Protein 8FR5 (pdb70)

Organism: NCBI:txid1595998

Sequence (92 aa):
TEPKWYDITVSKAKCPEEILRKWLDENGERYAYGRERYEHFQVRVVLRNPTSW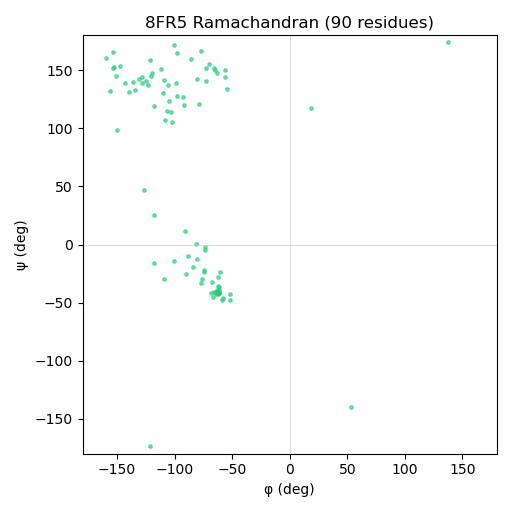ETMREIWGNSGHCSPTSIRNFDFVLKEGDFVCSWIKVPD

B-factor: mean 27.77, std 9.87, range [18.15, 154.71]

Solvent-accessible surface area: 5722 Å² total; per-residue (Å²): 170,90,41,75,42,0,44,1,47,0,16,109,93,113,9,70,41,121,106,0,67,62,56,0,70,70,55,3,91,96,5,0,1,6,124,49,123,107,38,58,0,80,7,34,0,13,5,125,103,66,31,29,106,104,58,0,132,127,98,19,46,124,29,11,72,13,50,44,17,105,89,141,62,17,86,68,18,138,64,106,56,136,53,38,20,42,57,145,73,152,126,114

Nearest PDB structures (foldseek):
  8fr5-assembly1_A  TM=1.011E+00  e=3.804E-18  Human smacovirus 1
  5xor-assembly1_E  TM=6.658E-01  e=2.042E-02  Porcine circovirus 2
  4lmd-assembly1_A  TM=6.824E-01  e=8.761E-01  JC polyomavirus
  4fgn-assembly1_B  TM=5.723E-01  e=3.177E-01  Betapolyomavirus macacae
  4gdf-assembly1_A  TM=5.959E-01  e=6.124E-01  Betapolyomavirus macacae

Structure (mmCIF, N/CA/C/O backbone):
data_8FR5
#
_entry.id   8FR5
#
_cell.length_a   31.160
_cell.length_b   49.370
_cell.length_c   31.380
_cell.angle_alpha   90.000
_cell.angle_beta   110.301
_cell.angle_gamma   90.000
#
_symmetry.space_group_name_H-M   'P 1 21 1'
#
loop_
_entity.id
_entity.type
_entity.pdbx_description
1 polymer Rep
2 non-polymer 'SODIUM ION'
3 non-polymer 'MANGANESE (II) ION'
4 water water
#
loop_
_atom_site.group_PDB
_atom_site.id
_atom_site.type_symbol
_atom_site.label_atom_id
_atom_site.label_alt_id
_atom_site.label_comp_id
_atom_site.label_asym_id
_atom_site.label_entity_id
_atom_site.label_seq_id
_atom_site.pdbx_PDB_ins_code
_atom_site.Cartn_x
_atom_site.Cartn_y
_atom_site.Cartn_z
_atom_site.occupancy
_atom_site.B_iso_or_equiv
_atom_site.auth_seq_id
_atom_site.auth_comp_id
_atom_site.auth_asym_id
_atom_site.auth_atom_id
_atom_site.pdbx_PDB_model_num
ATOM 1 N N . THR A 1 2 ? -2.06098 16.41315 5.88852 1.000 41.95022 2 THR A N 1
ATOM 2 C CA . THR A 1 2 ? -2.03768 15.00232 5.51463 1.000 40.03906 2 THR A CA 1
ATOM 3 C C . THR A 1 2 ? -0.86732 14.29752 6.18824 1.000 36.45702 2 THR A C 1
ATOM 4 O O . THR A 1 2 ? 0.24277 14.82309 6.21134 1.000 36.94473 2 THR A O 1
ATOM 8 N N . GLU A 1 3 ? -1.11038 13.11045 6.74240 1.000 33.53862 3 GLU A N 1
ATOM 9 C CA . GLU A 1 3 ? -0.04042 12.37749 7.39362 1.000 30.74082 3 GLU A CA 1
ATOM 10 C C . GLU A 1 3 ? 0.95546 11.86770 6.35492 1.000 27.55236 3 GLU A C 1
ATOM 11 O O . GLU A 1 3 ? 0.61347 11.69775 5.18386 1.000 28.18402 3 GLU A O 1
ATOM 17 N N . PRO A 1 4 ? 2.20281 11.62981 6.75915 1.000 24.08214 4 PRO A N 1
ATOM 18 C CA . PRO A 1 4 ? 3.23124 11.24563 5.78353 1.000 23.55593 4 PRO A CA 1
ATOM 19 C C . PRO A 1 4 ? 2.98076 9.88803 5.14423 1.000 23.39652 4 PRO A C 1
ATOM 20 O O . PRO A 1 4 ? 2.36218 8.99541 5.72859 1.000 23.43088 4 PRO A O 1
ATOM 24 N N . LYS A 1 5 ? 3.48643 9.74440 3.91926 1.000 23.24224 5 LYS A N 1
ATOM 25 C CA . LYS A 1 5 ? 3.62495 8.44085 3.28401 1.000 22.82014 5 LYS A CA 1
ATOM 26 C C . LYS A 1 5 ? 5.06891 7.98693 3.15963 1.000 20.82814 5 LYS A C 1
ATOM 27 O O . LYS A 1 5 ? 5.32497 6.78199 3.17183 1.000 20.54190 5 LYS A O 1
ATOM 33 N N . TRP A 1 6 ? 6.01571 8.91429 3.04066 1.000 20.86961 6 TRP A N 1
ATOM 34 C CA . TRP A 1 6 ? 7.41351 8.57000 2.81839 1.000 20.17382 6 TRP A CA 1
ATOM 35 C C . TRP A 1 6 ? 8.13416 8.45624 4.15640 1.000 19.87750 6 TRP A C 1
ATOM 36 O O . TRP A 1 6 ? 8.21750 9.43362 4.90934 1.000 19.95434 6 TRP A O 1
ATOM 47 N N . TYR A 1 7 ? 8.67963 7.27457 4.43229 1.000 18.36437 7 TYR A N 1
ATOM 48 C CA . TYR A 1 7 ? 9.40846 6.99328 5.66047 1.000 18.15306 7 TYR A CA 1
ATOM 49 C C . TYR A 1 7 ? 10.74661 6.33522 5.35638 1.000 18.23607 7 TYR A C 1
ATOM 50 O O . TYR A 1 7 ? 10.86481 5.51563 4.43351 1.000 19.67766 7 TYR A O 1
ATOM 59 N N . ASP A 1 8 ? 11.75547 6.71179 6.13155 1.000 19.28048 8 ASP A N 1
ATOM 60 C CA . ASP A 1 8 ? 12.97260 5.93164 6.27257 1.000 19.81304 8 ASP A CA 1
ATOM 61 C C . ASP A 1 8 ? 12.86153 5.12434 7.55549 1.000 20.04861 8 ASP A C 1
ATOM 62 O O . ASP A 1 8 ? 12.35320 5.61686 8.56894 1.000 20.86895 8 ASP A O 1
ATOM 67 N N . ILE A 1 9 ? 13.29719 3.87016 7.50319 1.000 19.00580 9 ILE A N 1
ATOM 68 C CA . ILE A 1 9 ? 13.26952 2.98827 8.66446 1.000 18.89607 9 ILE A CA 1
ATOM 69 C C . ILE A 1 9 ? 14.60373 2.27228 8.74779 1.000 19.83285 9 ILE A C 1
ATOM 70 O O . ILE A 1 9 ? 15.07161 1.70942 7.75127 1.000 22.30557 9 ILE A O 1
ATOM 75 N N . THR A 1 10 ? 15.18563 2.23562 9.93656 1.000 19.81777 10 THR A N 1
ATOM 76 C CA . THR A 1 10 ? 16.33821 1.39237 10.22407 1.000 21.64845 10 THR A CA 1
ATOM 77 C C . THR A 1 10 ? 15.81125 0.25168 11.08215 1.000 20.93504 10 THR A C 1
ATOM 78 O O . THR A 1 10 ? 15.34433 0.48429 12.20276 1.000 22.51105 10 THR A O 1
ATOM 82 N N . VAL A 1 11 ? 15.85542 -0.96852 10.55632 1.000 21.66131 11 VAL A N 1
ATOM 83 C CA . VAL A 1 11 ? 15.24044 -2.12624 11.20063 1.000 21.88667 11 VAL A CA 1
ATOM 84 C C . VAL A 1 11 ? 16.32969 -3.05378 11.71158 1.000 21.88099 11 VAL A C 1
ATOM 85 O O . VAL A 1 11 ? 17.24176 -3.41832 10.96032 1.000 22.74323 11 VAL A O 1
ATOM 89 N N . SER A 1 12 ? 16.22527 -3.45258 12.97689 1.000 22.95718 12 SER A N 1
ATOM 90 C CA . SER A 1 12 ? 17.17372 -4.40240 13.53451 1.000 23.33777 12 SER A CA 1
ATOM 91 C C . SER A 1 12 ? 16.79520 -5.80807 13.07998 1.000 24.81401 12 SER A C 1
ATOM 92 O O . SER A 1 12 ? 15.68622 -6.27707 13.36437 1.000 25.27761 12 SER A O 1
ATOM 95 N N . LYS A 1 13 ? 17.71309 -6.48372 12.38579 1.000 24.89945 13 LYS A N 1
ATOM 96 C CA . LYS A 1 13 ? 17.45215 -7.85957 11.97377 1.000 26.64189 13 LYS A CA 1
ATOM 97 C C . LYS A 1 13 ? 17.23745 -8.76013 13.18310 1.000 26.28281 13 LYS A C 1
ATOM 98 O O . LYS A 1 13 ? 16.40449 -9.67438 13.14784 1.000 27.59683 13 LYS A O 1
ATOM 104 N N . ALA A 1 14 ? 17.97306 -8.50743 14.26837 1.000 24.96130 14 ALA A N 1
ATOM 105 C CA . ALA A 1 14 ? 17.82247 -9.31307 15.47694 1.000 25.23210 14 ALA A CA 1
ATOM 106 C C . ALA A 1 14 ? 16.42373 -9.20279 16.07353 1.000 26.48598 14 ALA A C 1
ATOM 107 O O . ALA A 1 14 ? 15.95432 -10.13527 16.74205 1.000 28.73719 14 ALA A O 1
ATOM 109 N N . LYS A 1 15 ? 15.74897 -8.07848 15.86331 1.000 24.97767 15 LYS A N 1
ATOM 110 C CA . LYS A 1 15 ? 14.39270 -7.89941 16.35607 1.000 26.71756 15 LYS A CA 1
ATOM 111 C C . LYS A 1 15 ? 13.32857 -8.11231 15.28973 1.000 25.80619 15 LYS A C 1
ATOM 112 O O . LYS A 1 15 ? 12.14842 -8.25381 15.62825 1.000 27.72261 15 LYS A O 1
ATOM 118 N N . CYS A 1 16 ? 13.70466 -8.15146 14.02216 1.000 24.54390 16 CYS A N 1
ATOM 119 C CA . CYS A 1 16 ? 12.73504 -8.28194 12.93731 1.000 24.75134 16 CYS A CA 1
ATOM 120 C C . CYS A 1 16 ? 13.40122 -9.00988 11.78379 1.000 24.72297 16 CYS A C 1
ATOM 121 O O . CYS A 1 16 ? 14.15026 -8.40622 11.00244 1.000 26.18823 16 CYS A O 1
ATOM 124 N N . PRO A 1 17 ? 13.17440 -10.31284 11.65654 1.000 25.74195 17 PRO A N 1
ATOM 125 C CA . PRO A 1 17 ? 13.73466 -11.06565 10.53256 1.000 25.21558 17 PRO A CA 1
ATOM 126 C C . PRO A 1 17 ? 13.31732 -10.44557 9.21078 1.000 23.76212 17 PRO A C 1
ATOM 127 O O . PRO A 1 17 ? 12.24563 -9.84945 9.08818 1.000 22.97901 17 PRO A O 1
ATOM 131 N N . GLU A 1 18 ? 14.19626 -10.60569 8.21304 1.000 23.56730 18 GLU A N 1
ATOM 132 C CA . GLU A 1 18 ? 13.97349 -10.03548 6.88833 1.000 22.44572 18 GLU A CA 1
ATOM 133 C C . GLU A 1 18 ? 12.60034 -10.39492 6.32496 1.000 24.21746 18 GLU A C 1
ATOM 134 O O . GLU A 1 18 ? 11.92883 -9.55208 5.72446 1.000 23.85808 18 GLU A O 1
ATOM 140 N N . GLU A 1 19 ? 12.16592 -11.64881 6.48743 1.000 25.32715 19 GLU A N 1
ATOM 141 C CA . GLU A 1 19 ? 10.90097 -12.03823 5.86664 1.000 25.69124 19 GLU A CA 1
ATOM 142 C C . GLU A 1 19 ? 9.70278 -11.34463 6.49618 1.000 24.20630 19 GLU A C 1
ATOM 143 O O . GLU A 1 19 ? 8.70641 -11.09151 5.80998 1.000 26.49351 19 GLU A O 1
ATOM 149 N N . ILE A 1 20 ? 9.76899 -11.04925 7.79925 1.000 22.91612 20 ILE A N 1
ATOM 150 C CA . ILE A 1 20 ? 8.71148 -10.28476 8.45277 1.000 23.51629 20 ILE A CA 1
ATOM 151 C C . ILE A 1 20 ? 8.67492 -8.86009 7.91717 1.000 23.03048 20 ILE A C 1
ATOM 152 O O . ILE A 1 20 ? 7.60596 -8.33070 7.58960 1.000 23.75344 20 ILE A O 1
ATOM 157 N N . LEU A 1 21 ? 9.84440 -8.23152 7.79951 1.000 21.83103 21 LEU A N 1
ATOM 158 C CA . LEU A 1 21 ? 9.93047 -6.90227 7.20475 1.000 21.39840 21 LEU A CA 1
ATOM 159 C C . LEU A 1 21 ? 9.37877 -6.89822 5.78458 1.000 22.09249 21 LEU A C 1
ATOM 160 O O . LEU A 1 21 ? 8.60374 -6.01180 5.40555 1.000 23.04515 21 LEU A O 1
ATOM 165 N N . ARG A 1 22 ? 9.77285 -7.88567 4.98089 1.000 22.85386 22 ARG A N 1
ATOM 166 C CA . ARG A 1 22 ? 9.34766 -7.91928 3.58196 1.000 25.17320 22 ARG A CA 1
ATOM 167 C C . ARG A 1 22 ? 7.83978 -8.07924 3.45889 1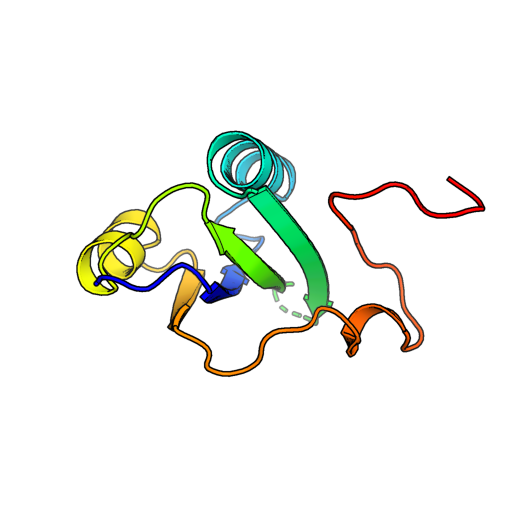.000 25.74198 22 ARG A C 1
ATOM 168 O O . ARG A 1 22 ? 7.20185 -7.41691 2.62803 1.000 25.78748 22 ARG A O 1
ATOM 176 N N . LYS A 1 23 ? 7.25155 -8.95047 4.27692 1.000 24.89212 23 LYS A N 1
ATOM 177 C CA . LYS A 1 23 ? 5.80301 -9.09186 4.24827 1.000 26.34052 23 LYS A CA 1
ATOM 178 C C . LYS A 1 23 ? 5.11966 -7.78323 4.63503 1.000 24.69604 23 LYS A C 1
ATOM 179 O O . LYS A 1 23 ? 4.12660 -7.38490 4.01670 1.000 24.53796 23 LYS A O 1
ATOM 181 N N . TRP A 1 24 ? 5.62786 -7.10323 5.66408 1.000 24.05213 24 TRP A N 1
ATOM 182 C CA . TRP A 1 24 ? 5.01087 -5.84758 6.06488 1.000 23.12329 24 TRP A CA 1
ATOM 183 C C . TRP A 1 24 ? 5.13584 -4.80012 4.96648 1.000 23.15970 24 TRP A C 1
ATOM 184 O O . TRP A 1 24 ? 4.19106 -4.04022 4.71279 1.000 22.53425 24 TRP A O 1
ATOM 195 N N . LEU A 1 25 ? 6.29987 -4.74182 4.30932 1.000 21.76320 25 LEU A N 1
ATOM 196 C CA . LEU A 1 25 ? 6.48598 -3.78831 3.22101 1.000 21.44100 25 LEU A CA 1
ATOM 197 C C . LEU A 1 25 ? 5.57568 -4.10963 2.04404 1.000 22.00905 25 LEU A C 1
ATOM 198 O O . LEU A 1 25 ? 5.01062 -3.20366 1.42152 1.000 22.56404 25 LEU A O 1
ATOM 203 N N . ASP A 1 26 ? 5.42887 -5.39381 1.71551 1.000 22.93483 26 ASP A N 1
ATOM 204 C CA . ASP A 1 26 ? 4.53769 -5.77149 0.62437 1.000 26.45653 26 ASP A CA 1
ATOM 205 C C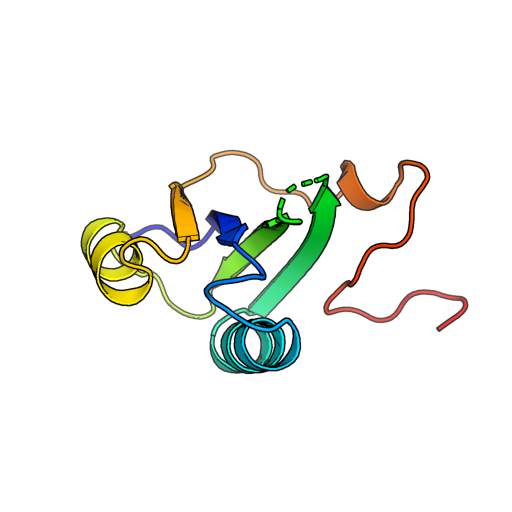 . ASP A 1 26 ? 3.09429 -5.39865 0.93813 1.000 27.53019 26 ASP A C 1
ATOM 206 O O . ASP A 1 26 ? 2.35920 -4.93614 0.05700 1.000 29.89036 26 ASP A O 1
ATOM 211 N N . GLU A 1 27 ? 2.67428 -5.57608 2.19147 1.000 27.15352 27 GLU A N 1
ATOM 212 C CA . GLU A 1 27 ? 1.29046 -5.30375 2.56238 1.000 28.25040 27 GLU A CA 1
ATOM 213 C C . GLU A 1 27 ? 1.00254 -3.81490 2.68929 1.000 27.71271 27 GLU A C 1
ATOM 214 O O . GLU A 1 27 ? -0.13664 -3.38880 2.47418 1.000 29.81877 27 GLU A O 1
ATOM 216 N N . ASN A 1 28 ? 1.99994 -3.01202 3.05152 1.000 25.26429 28 ASN A N 1
ATOM 217 C CA . ASN A 1 28 ? 1.74733 -1.63806 3.45080 1.000 24.42461 28 ASN A CA 1
ATOM 218 C C . ASN A 1 28 ? 2.40482 -0.58980 2.57262 1.000 24.60601 28 ASN A C 1
ATOM 219 O O . ASN A 1 28 ? 2.01256 0.58180 2.65034 1.000 25.21581 28 ASN A O 1
ATOM 224 N N . GLY A 1 29 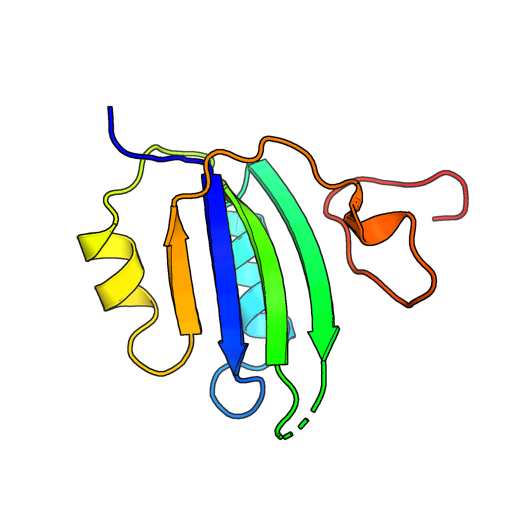? 3.37614 -0.95964 1.74778 1.000 24.23937 29 GLY A N 1
ATOM 225 C CA . GLY A 1 29 ? 4.09013 0.00001 0.92363 1.000 22.92532 29 GLY A CA 1
ATOM 226 C C . GLY A 1 29 ? 3.65338 -0.09669 -0.52668 1.000 24.55246 29 GLY A C 1
ATOM 227 O O . GLY A 1 29 ? 3.49392 -1.19491 -1.06507 1.000 28.46109 29 GLY A O 1
ATOM 228 N N . GLU A 1 30 ? 3.46151 1.06184 -1.16097 1.000 24.48455 30 GLU A N 1
ATOM 229 C CA . GLU A 1 30 ? 3.28616 1.01861 -2.60847 1.000 29.23696 30 GLU A CA 1
ATOM 230 C C . GLU A 1 30 ? 4.61188 0.81533 -3.32979 1.000 26.62010 30 GLU A C 1
ATOM 231 O O . GLU A 1 30 ? 4.65018 0.15064 -4.37195 1.000 27.17737 30 GLU A O 1
ATOM 237 N N . ARG A 1 31 ? 5.70122 1.34858 -2.78350 1.000 23.19185 31 ARG A N 1
ATOM 238 C CA . ARG A 1 31 ? 7.02743 1.16224 -3.35113 1.000 23.34230 31 ARG A CA 1
ATOM 239 C C . ARG A 1 31 ? 8.03517 1.23325 -2.21875 1.000 21.91857 31 ARG A C 1
ATOM 240 O O . ARG A 1 31 ? 7.84490 1.98656 -1.26013 1.000 23.35983 31 ARG A O 1
ATOM 248 N N . TYR A 1 32 ? 9.09711 0.44331 -2.31719 1.000 20.19670 32 TYR A N 1
ATOM 249 C CA . TYR A 1 32 ? 10.08599 0.39298 -1.25333 1.000 20.63516 32 TYR A CA 1
ATOM 250 C C . TYR A 1 32 ? 11.38939 -0.16005 -1.79912 1.000 19.88344 32 TYR A C 1
ATOM 251 O O . TYR A 1 32 ? 11.41722 -0.83214 -2.83470 1.000 21.30873 32 TYR A O 1
ATOM 260 N N . ALA A 1 33 ? 12.46474 0.10485 -1.06748 1.000 19.25158 33 ALA A N 1
ATOM 261 C CA . ALA A 1 33 ? 13.73928 -0.55913 -1.28437 1.000 19.78468 33 ALA A CA 1
ATOM 262 C C . ALA A 1 33 ? 14.51365 -0.56223 0.02481 1.000 20.42306 33 ALA A C 1
ATOM 263 O O . ALA A 1 33 ? 14.31192 0.30673 0.88057 1.000 20.16349 33 ALA A O 1
ATOM 265 N N . TYR A 1 34 ? 15.37561 -1.56422 0.20257 1.000 20.50890 34 TYR A N 1
ATOM 266 C CA . TYR A 1 34 ? 16.22147 -1.57682 1.38203 1.000 21.11992 34 TYR A CA 1
ATOM 267 C C . TYR A 1 34 ? 17.57527 -2.21035 1.09700 1.000 20.83254 34 TYR A C 1
ATOM 268 O O . TYR A 1 34 ? 17.72338 -3.03256 0.18920 1.000 21.40306 34 TYR A O 1
ATOM 277 N N . GLY A 1 35 ? 18.56200 -1.79878 1.88941 1.000 22.09939 35 GLY A N 1
ATOM 278 C CA . GLY A 1 35 ? 19.87659 -2.40546 1.92080 1.000 23.25557 35 GLY A CA 1
ATOM 279 C C . GLY A 1 35 ? 20.18015 -2.89931 3.32039 1.000 24.09660 35 GLY A C 1
ATOM 280 O O . GLY A 1 35 ? 19.30246 -2.85982 4.17981 1.000 24.76789 35 GLY A O 1
ATOM 281 N N . ARG A 1 36 ? 21.40470 -3.37243 3.56015 1.000 26.24034 36 ARG A N 1
ATOM 282 C CA . ARG A 1 36 ? 21.83062 -3.87445 4.85743 1.000 30.50362 36 ARG A CA 1
ATOM 283 C C . ARG A 1 36 ? 23.12323 -3.18827 5.25602 1.000 31.05555 36 ARG A C 1
ATOM 284 O O . ARG A 1 36 ? 24.01011 -2.98811 4.42358 1.000 32.38051 36 ARG A O 1
ATOM 292 N N . GLU A 1 37 ? 23.22821 -2.83251 6.53072 1.000 32.70770 37 GLU A N 1
ATOM 293 C CA . GLU A 1 37 ? 24.47232 -2.32382 7.07997 1.000 35.98365 37 GLU A CA 1
ATOM 294 C C . GLU A 1 37 ? 24.69348 -2.98964 8.42564 1.000 38.35627 37 GLU A C 1
ATOM 295 O O . GLU A 1 37 ? 23.74334 -3.18612 9.18466 1.000 37.65542 37 GLU A O 1
ATOM 297 N N . ARG A 1 38 ? 25.93910 -3.35912 8.70494 1.000 41.64071 38 ARG A N 1
ATOM 298 C CA . ARG A 1 38 ? 26.27409 -3.95388 9.99426 1.000 44.98337 38 ARG A CA 1
ATOM 299 C C . ARG A 1 38 ? 26.55647 -2.85830 11.01598 1.000 44.48063 38 ARG A C 1
ATOM 300 O O . ARG A 1 38 ? 27.16913 -1.84223 10.69255 1.000 44.04686 38 ARG A O 1
ATOM 302 N N . TYR A 1 43 ? 25.57224 -6.47990 14.80907 1.000 42.81285 43 TYR A N 1
ATOM 303 C CA . TYR A 1 43 ? 24.13811 -6.44741 14.54483 1.000 41.72584 43 TYR A CA 1
ATOM 304 C C . TYR A 1 43 ? 23.83648 -5.84998 13.16728 1.000 40.68400 43 TYR A C 1
ATOM 305 O O . TYR A 1 43 ? 24.12893 -4.68254 12.90218 1.000 40.04805 43 TYR A O 1
ATOM 307 N N . GLU A 1 44 ? 23.24574 -6.65983 12.29425 1.000 40.04787 44 GLU A N 1
ATOM 308 C CA . GLU A 1 44 ? 22.85993 -6.19352 10.97143 1.000 37.15005 44 GLU A CA 1
ATOM 309 C C . GLU A 1 44 ? 21.54347 -5.43254 11.04834 1.000 33.25445 44 GLU A C 1
ATOM 310 O O . GLU A 1 44 ? 20.64393 -5.79209 11.81312 1.000 33.17288 44 GLU A O 1
ATOM 312 N N . HIS A 1 45 ? 21.43376 -4.37199 10.25008 1.000 30.99253 45 HIS A N 1
ATOM 313 C CA . HIS A 1 45 ? 20.21837 -3.57611 10.17601 1.000 29.25644 45 HIS A CA 1
ATOM 314 C C . HIS A 1 45 ? 19.79896 -3.42366 8.72507 1.000 27.14218 45 HIS A C 1
ATOM 315 O O . HIS A 1 45 ? 20.64718 -3.31560 7.83682 1.000 29.27853 45 HIS A O 1
ATOM 322 N N . PHE A 1 46 ? 18.49050 -3.41656 8.48662 1.000 23.00993 46 PHE A N 1
ATOM 323 C CA . PHE A 1 46 ? 17.95350 -3.13322 7.16499 1.000 22.70955 46 PHE A CA 1
ATOM 324 C C . PHE A 1 46 ? 17.66048 -1.64495 7.08977 1.000 21.90816 46 PHE A C 1
ATOM 325 O O . PHE A 1 46 ? 16.97636 -1.09862 7.96127 1.000 24.03303 46 PHE A O 1
ATOM 333 N N . GLN A 1 47 ? 18.19291 -0.99240 6.06790 1.000 20.86507 47 GLN A N 1
ATOM 334 C CA . GLN A 1 47 ? 17.99892 0.43747 5.85979 1.000 20.74119 47 GLN A CA 1
ATOM 335 C C . GLN A 1 47 ? 16.95799 0.60109 4.76214 1.000 19.98245 47 GLN A C 1
ATOM 336 O O . GLN A 1 47 ? 17.24368 0.37763 3.58175 1.000 21.61950 47 GLN A O 1
ATOM 342 N N . VAL A 1 48 ? 15.75760 0.98446 5.15341 1.000 19.43322 48 VAL A N 1
ATOM 343 C CA . VAL A 1 48 ? 14.56883 0.95803 4.31793 1.000 18.85699 48 VAL A CA 1
ATOM 344 C C . VAL A 1 48 ? 14.15572 2.37811 3.96657 1.000 18.93574 48 VAL A C 1
ATOM 345 O O . VAL A 1 48 ? 14.18791 3.27556 4.82063 1.000 19.82311 48 VAL A O 1
ATOM 349 N N . ARG A 1 49 ? 13.69459 2.56409 2.73597 1.000 19.01919 49 ARG A N 1
ATOM 350 C CA . ARG A 1 49 ? 12.82352 3.67653 2.38646 1.000 19.10616 49 ARG A CA 1
ATOM 351 C C . ARG A 1 49 ? 11.54619 3.10577 1.79248 1.000 18.56310 49 ARG A C 1
ATOM 352 O O . ARG A 1 49 ? 11.58916 2.16056 0.99174 1.000 19.16800 49 ARG A O 1
ATOM 360 N N . VAL A 1 50 ? 10.41079 3.66304 2.18729 1.000 19.25965 50 VAL A N 1
ATOM 361 C CA . VAL A 1 50 ? 9.11451 3.16865 1.74748 1.000 19.55417 50 VAL A CA 1
ATOM 362 C C . VAL A 1 50 ? 8.17454 4.34444 1.54515 1.000 19.83272 50 VAL A C 1
ATOM 363 O O . VAL A 1 50 ? 8.17405 5.30099 2.33248 1.000 20.24468 50 VAL A O 1
ATOM 367 N N . VAL A 1 51 ? 7.38884 4.28786 0.47645 1.000 20.79710 51 VAL A N 1
ATOM 368 C CA . VAL A 1 51 ? 6.22261 5.14637 0.32587 1.000 20.84253 51 VAL A CA 1
ATOM 369 C C . VAL A 1 51 ? 5.00457 4.27886 0.63021 1.000 21.63476 51 VAL A C 1
ATOM 370 O O . VAL A 1 51 ? 4.72533 3.30525 -0.07621 1.000 23.35813 51 VAL A O 1
ATOM 374 N N . LEU A 1 52 ? 4.31162 4.60143 1.72185 1.000 21.68765 52 LEU A N 1
ATOM 375 C CA . LEU A 1 52 ? 3.19300 3.79435 2.17968 1.000 22.52955 52 LEU A CA 1
ATOM 376 C C . LEU A 1 52 ? 1.98631 3.97148 1.26855 1.000 23.44836 52 LEU A C 1
ATOM 377 O O . LEU A 1 52 ? 1.80524 5.01367 0.63146 1.000 23.23607 52 LEU A O 1
ATOM 382 N N . ARG A 1 53 ? 1.15826 2.92272 1.20799 1.000 24.54439 53 ARG A N 1
ATOM 383 C CA . ARG A 1 53 ? -0.10217 3.00481 0.47814 1.000 27.19564 53 ARG A CA 1
ATOM 384 C C . ARG A 1 53 ? -1.02675 4.05050 1.07906 1.000 28.28271 53 ARG A C 1
ATOM 385 O O . ARG A 1 53 ? -1.75865 4.72433 0.34668 1.000 29.79138 53 ARG A O 1
ATOM 393 N N . ASN A 1 54 ? -1.01669 4.19366 2.40448 1.000 29.19887 54 ASN A N 1
ATOM 394 C CA . ASN A 1 54 ? -1.92533 5.09643 3.08434 1.000 30.13052 54 ASN A CA 1
ATOM 395 C C . ASN A 1 54 ? -1.13860 6.07158 3.94697 1.000 28.36582 54 ASN A C 1
ATOM 396 O O . ASN A 1 54 ? -0.14960 5.68408 4.58405 1.000 27.24165 54 ASN A O 1
ATOM 401 N N . PRO A 1 55 ? -1.55146 7.33466 3.99179 1.000 27.77138 55 PRO A N 1
ATOM 402 C CA . PRO A 1 55 ? -0.94847 8.26846 4.94657 1.000 26.94623 55 PRO A CA 1
ATOM 403 C C . PRO A 1 55 ? -1.04393 7.68511 6.34429 1.000 25.70696 55 PRO A C 1
ATOM 404 O O . PRO A 1 55 ? -2.07824 7.14770 6.74369 1.000 27.15649 55 PRO A O 1
ATOM 408 N N . THR A 1 56 ? 0.06433 7.74151 7.07018 1.000 24.21472 56 THR A N 1
ATOM 409 C CA . THR A 1 56 ? 0.14493 7.12609 8.38562 1.000 23.23921 56 THR A CA 1
ATOM 410 C C . THR A 1 56 ? 0.90877 8.06388 9.30386 1.000 24.37743 56 THR A C 1
ATOM 411 O O . THR A 1 56 ? 1.98386 8.54782 8.93513 1.000 23.88672 56 THR A O 1
ATOM 415 N N . SER A 1 57 ? 0.35501 8.31901 10.48934 1.000 24.13423 57 SER A N 1
ATOM 416 C CA . SER A 1 57 ? 0.99276 9.25143 11.41099 1.000 22.24202 57 SER A C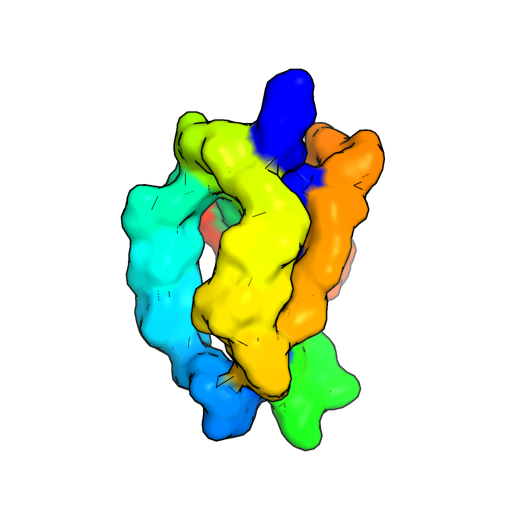A 1
ATOM 417 C C . SER A 1 57 ? 2.34519 8.71515 11.86502 1.000 21.77249 57 SER A C 1
ATOM 418 O O . SER A 1 57 ? 2.57253 7.50265 11.92688 1.000 20.82852 57 SER A O 1
ATOM 421 N N . TRP A 1 58 ? 3.26193 9.63944 12.15866 1.000 20.80289 58 TRP A N 1
ATOM 422 C CA . TRP A 1 58 ? 4.55586 9.23452 12.69304 1.000 19.69936 58 TRP A CA 1
ATOM 423 C C . TRP A 1 58 ? 4.38973 8.50655 14.01891 1.000 20.19079 58 TRP A C 1
ATOM 424 O O . TRP A 1 58 ? 5.07666 7.51575 14.28181 1.000 21.37235 58 TRP A O 1
ATOM 435 N N . GLU A 1 59 ? 3.47079 8.97239 14.86443 1.000 23.52048 59 GLU A N 1
ATOM 436 C CA . GLU A 1 59 ? 3.27192 8.29124 16.13899 1.000 26.11981 59 GLU A CA 1
ATOM 437 C C . GLU A 1 59 ? 2.80947 6.84554 15.95426 1.000 24.99618 59 GLU A C 1
ATOM 438 O O . GLU A 1 59 ? 3.25441 5.94934 16.68428 1.000 24.91548 59 GLU A O 1
ATOM 444 N N . THR A 1 60 ? 1.90680 6.59941 14.99950 1.000 24.13593 60 THR A N 1
ATOM 445 C CA . THR A 1 60 ? 1.52224 5.22668 14.67722 1.000 25.25568 60 THR A CA 1
ATOM 446 C C . THR A 1 60 ? 2.73259 4.40673 14.24846 1.000 24.23995 60 THR A C 1
ATOM 447 O O . THR A 1 60 ? 2.94885 3.29453 14.74002 1.000 23.85792 60 THR A O 1
ATOM 451 N N . MET A 1 61 ? 3.55411 4.95355 13.34887 1.000 23.37176 61 MET A N 1
ATOM 452 C CA . MET A 1 61 ? 4.73286 4.22388 12.89140 1.000 22.58568 61 MET A CA 1
ATOM 453 C C . MET A 1 61 ? 5.69107 3.93186 14.03885 1.000 20.49934 61 MET A C 1
ATOM 454 O O . MET A 1 61 ? 6.21543 2.81502 14.14526 1.000 21.62339 61 MET A O 1
ATOM 459 N N . ARG A 1 62 ? 5.90624 4.90916 14.92971 1.000 20.32142 62 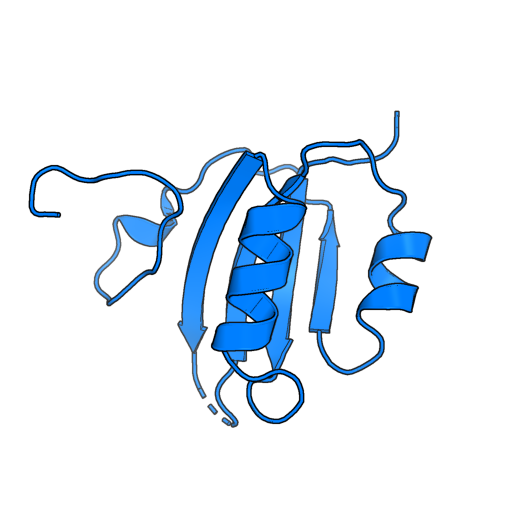ARG A N 1
ATOM 460 C CA . ARG A 1 62 ? 6.78918 4.69173 16.07292 1.000 21.39743 62 ARG A CA 1
ATOM 461 C C . ARG A 1 62 ? 6.26365 3.58060 16.97126 1.000 22.19822 62 ARG A C 1
ATOM 462 O O . ARG A 1 62 ? 7.03008 2.71543 17.41753 1.000 23.85193 62 ARG A O 1
ATOM 470 N N . GLU A 1 63 ? 4.95107 3.56030 17.21182 1.000 22.60452 63 GLU A N 1
ATOM 471 C CA . GLU A 1 63 ? 4.38666 2.53646 18.08985 1.000 23.71082 63 GLU A CA 1
ATOM 472 C C . GLU A 1 63 ? 4.46357 1.15054 17.45948 1.000 23.96273 63 GLU A C 1
ATOM 473 O O . GLU A 1 63 ? 4.79184 0.17672 18.14215 1.000 24.20278 63 GLU A O 1
ATOM 479 N N . ILE A 1 64 ? 4.16712 1.03122 16.16297 1.000 22.66319 64 ILE A N 1
ATOM 480 C CA . ILE A 1 64 ? 4.12757 -0.30335 15.57607 1.000 23.64399 64 ILE A CA 1
ATOM 481 C C . ILE A 1 64 ? 5.51508 -0.88829 15.37621 1.000 22.94471 64 ILE A C 1
ATOM 482 O O . ILE A 1 64 ? 5.65552 -2.11885 15.29010 1.000 23.29935 64 ILE A O 1
ATOM 487 N N . TRP A 1 65 ? 6.54268 -0.05375 15.27731 1.000 21.97811 65 TRP A N 1
ATOM 488 C CA . TRP A 1 65 ? 7.90797 -0.54261 15.17661 1.000 22.20669 65 TRP A CA 1
ATOM 489 C C . TRP A 1 65 ? 8.58143 -0.71822 16.52867 1.000 22.98640 65 TRP A C 1
ATOM 490 O O . TRP A 1 65 ? 9.49632 -1.53984 16.64528 1.000 25.31118 65 TRP A O 1
ATOM 501 N N . GLY A 1 66 ? 8.14585 0.02103 17.54887 1.000 22.01471 66 GLY A N 1
ATOM 502 C CA . GLY A 1 66 ? 8.74332 -0.12772 18.86782 1.000 22.69445 66 GLY A CA 1
ATOM 503 C C . GLY A 1 66 ? 10.24515 0.02950 18.79114 1.000 23.25607 66 GLY A C 1
ATOM 504 O O . GLY A 1 66 ? 10.76660 0.86106 18.04181 1.000 25.18667 66 GLY A O 1
ATOM 505 N N . ASN A 1 67 ? 10.96202 -0.79883 19.54303 1.000 24.10737 67 ASN A N 1
ATOM 506 C CA . ASN A 1 67 ? 12.41638 -0.77263 19.48273 1.000 23.51507 67 ASN A CA 1
ATOM 507 C C . ASN A 1 67 ? 12.98579 -1.73410 18.45402 1.000 23.33364 67 ASN A C 1
ATOM 508 O O . ASN A 1 67 ? 14.20168 -1.94895 18.42914 1.000 25.35441 67 ASN A O 1
ATOM 513 N N . SER A 1 68 ? 12.14129 -2.29594 17.58777 1.000 22.98663 68 SER A N 1
ATOM 514 C CA . SER A 1 68 ? 12.63356 -3.12599 16.49077 1.000 24.33533 68 SER A CA 1
ATOM 515 C C . SER A 1 68 ? 13.05814 -2.31252 15.28247 1.000 24.93161 68 SER A C 1
ATOM 516 O O . SER A 1 68 ? 13.77554 -2.83246 14.41814 1.000 25.70332 68 SER A O 1
ATOM 519 N N . GLY A 1 69 ? 12.60344 -1.07796 15.18418 1.000 24.14219 69 GLY A N 1
ATOM 520 C CA . GLY A 1 69 ? 12.96209 -0.21746 14.07362 1.000 24.18551 69 GLY A CA 1
ATOM 521 C C . GLY A 1 69 ? 12.88052 1.21561 14.53054 1.000 25.47652 69 GLY A C 1
ATOM 522 O O . GLY A 1 69 ? 12.12519 1.55385 15.44944 1.000 27.75736 69 GLY A O 1
ATOM 523 N N . HIS A 1 70 ? 13.67540 2.06213 13.89522 1.000 24.29536 70 HIS A N 1
ATOM 524 C CA . HIS A 1 70 ? 13.65767 3.49205 14.15475 1.000 24.00447 70 HIS A CA 1
ATOM 525 C C . HIS A 1 70 ? 13.25402 4.15246 12.85101 1.000 22.28033 70 HIS A C 1
ATOM 526 O O . HIS A 1 70 ? 13.93138 3.98240 11.83181 1.000 23.55874 70 HIS A O 1
ATOM 528 N N . CYS A 1 71 ? 12.13836 4.86678 12.86442 1.000 21.16538 71 CYS A N 1
ATOM 529 C CA . CYS A 1 71 ? 11.60940 5.43733 11.63647 1.000 22.88557 71 CYS A CA 1
ATOM 530 C C . CYS A 1 71 ? 11.49398 6.95068 11.73559 1.000 21.92982 71 CYS A C 1
ATOM 531 O O . CYS A 1 71 ? 11.42452 7.52890 12.82239 1.000 22.66046 71 CYS A O 1
ATOM 534 N N . SER A 1 72 ? 11.44823 7.58264 10.58226 1.000 21.15726 72 SER A N 1
ATOM 535 C CA . SER A 1 72 ? 11.38100 9.02656 10.47202 1.000 21.62285 72 SER A CA 1
ATOM 536 C C . SER A 1 72 ? 10.74868 9.34126 9.12705 1.000 20.44415 72 SER A C 1
ATOM 537 O O . SER A 1 72 ? 11.14120 8.74517 8.11851 1.000 20.97675 72 SER A O 1
ATOM 540 N N . PRO A 1 73 ? 9.75364 10.22629 9.06651 1.000 19.93050 73 PRO A N 1
ATOM 541 C CA . PRO A 1 73 ? 9.30307 10.73022 7.76372 1.000 21.32429 73 PRO A CA 1
ATOM 542 C C . PRO A 1 73 ? 10.47814 11.33500 7.01316 1.000 21.15362 73 PRO A C 1
ATOM 543 O O . PRO A 1 73 ? 11.38220 11.92487 7.60570 1.000 23.01070 73 PRO A O 1
ATOM 547 N N . THR A 1 74 ? 10.48287 11.16724 5.70534 1.000 21.34777 74 THR A N 1
ATOM 548 C CA . THR A 1 74 ? 11.54978 11.75499 4.91179 1.000 22.02595 74 THR A CA 1
ATOM 549 C C . THR A 1 74 ? 10.98930 12.72530 3.88024 1.000 23.36664 74 THR A C 1
ATOM 550 O O . THR A 1 74 ? 9.89009 12.53374 3.35385 1.000 26.87199 74 THR A O 1
ATOM 554 N N . SER A 1 75 ? 11.74590 13.79776 3.63088 1.000 23.97288 75 SER A N 1
ATOM 555 C CA . SER A 1 75 ? 11.45607 14.70721 2.53458 1.000 26.50204 75 SER A CA 1
ATOM 556 C C . SER A 1 75 ? 12.11010 14.27382 1.23376 1.000 28.30762 75 SER A C 1
ATOM 557 O O . SER A 1 75 ? 11.81524 14.85687 0.18324 1.000 30.59161 75 SER A O 1
ATOM 560 N N . ILE A 1 76 ? 12.99651 13.27973 1.28018 1.000 30.76064 76 ILE A N 1
ATOM 561 C CA . ILE A 1 76 ? 13.56257 12.73177 0.05691 1.000 31.92315 76 ILE A CA 1
ATOM 562 C C . ILE A 1 76 ? 12.49959 11.90046 -0.64777 1.000 32.39155 76 ILE A C 1
ATOM 563 O O . ILE A 1 76 ? 11.70478 11.19955 -0.00694 1.000 34.55490 76 ILE A O 1
ATOM 568 N N . ARG A 1 77 ? 12.45271 11.99612 -1.97014 1.000 30.98591 77 ARG A N 1
ATOM 569 C CA . ARG A 1 77 ? 11.41385 11.33603 -2.75902 1.000 31.10427 77 ARG A CA 1
ATOM 570 C C . ARG A 1 77 ? 12.02329 10.47772 -3.85693 1.000 28.44705 77 ARG A C 1
ATOM 571 O O . ARG A 1 77 ? 11.58619 10.50355 -5.00980 1.000 31.83965 77 ARG A O 1
ATOM 579 N N . ASN A 1 78 ? 13.02985 9.67499 -3.51936 1.000 26.07270 78 ASN A N 1
ATOM 580 C CA . ASN A 1 78 ? 13.64087 8.81973 -4.53166 1.000 23.64589 78 ASN A CA 1
ATOM 581 C C . ASN A 1 78 ? 14.23622 7.59454 -3.85763 1.000 22.83215 78 ASN A C 1
ATOM 582 O O . ASN A 1 78 ? 14.41255 7.55197 -2.64122 1.000 24.21978 78 ASN A O 1
ATOM 587 N N . PHE A 1 79 ? 14.55573 6.60018 -4.67547 1.000 22.01732 79 PHE A N 1
ATOM 588 C CA . PHE A 1 79 ? 15.17388 5.36100 -4.21718 1.000 23.45420 79 PHE A CA 1
ATOM 589 C C . PHE A 1 79 ? 16.55615 5.17365 -4.82944 1.000 24.31654 79 PHE A C 1
ATOM 590 O O . PHE A 1 79 ? 17.02350 4.04784 -4.97864 1.000 25.61807 79 PHE A O 1
ATOM 598 N N . ASP A 1 80 ? 17.21593 6.27234 -5.21263 1.000 23.79887 80 ASP A N 1
ATOM 599 C CA . ASP A 1 80 ? 18.45979 6.16066 -5.96852 1.000 25.28781 80 ASP A CA 1
ATOM 600 C C . ASP A 1 80 ? 19.64607 5.70414 -5.13129 1.000 23.77754 80 ASP A C 1
ATOM 601 O O . ASP A 1 80 ? 20.72678 5.48893 -5.68761 1.000 24.13546 80 ASP A O 1
ATOM 606 N N . PHE A 1 81 ? 19.47819 5.48921 -3.82591 1.000 22.31748 81 PHE A N 1
ATOM 607 C CA . PHE A 1 81 ? 20.54454 4.85507 -3.06083 1.000 21.43376 81 PHE A CA 1
ATOM 608 C C . PHE A 1 81 ? 20.85354 3.45430 -3.58172 1.000 22.05996 81 PHE A C 1
ATOM 609 O O . PHE A 1 81 ? 21.98328 2.97529 -3.42206 1.000 23.68552 81 PHE A O 1
ATOM 617 N N . VAL A 1 82 ? 19.89389 2.80923 -4.24992 1.000 20.12331 82 VAL A N 1
ATOM 618 C CA . VAL A 1 82 ? 20.14377 1.48959 -4.81681 1.000 20.87312 82 VAL A CA 1
ATOM 619 C C . VAL A 1 82 ? 21.03494 1.53771 -6.04374 1.000 20.83411 82 VAL A C 1
ATOM 620 O O . VAL A 1 82 ? 21.40524 0.47976 -6.55718 1.000 22.06200 82 VAL A O 1
ATOM 624 N N . LEU A 1 83 ? 21.39625 2.73072 -6.52503 1.000 22.17613 83 LEU A N 1
ATOM 625 C CA . LEU A 1 83 ? 22.30888 2.80291 -7.66177 1.000 22.59028 83 LEU A CA 1
ATOM 626 C C . LEU A 1 83 ? 23.76486 2.62173 -7.25221 1.000 25.18685 83 LEU A C 1
ATOM 627 O O . LEU A 1 83 ? 24.62443 2.41950 -8.12357 1.000 27.63214 83 LEU A O 1
ATOM 632 N N . LYS A 1 84 ? 24.05468 2.68857 -5.95536 1.000 26.27486 84 LYS A N 1
ATOM 633 C CA . LYS A 1 84 ? 25.38955 2.45254 -5.44034 1.000 27.09940 84 LYS A CA 1
ATOM 634 C C . LYS A 1 84 ? 25.67426 0.95588 -5.41295 1.000 26.79006 84 LYS A C 1
ATOM 635 O O . LYS A 1 84 ? 24.77536 0.12207 -5.54320 1.000 26.18003 84 LYS A O 1
ATOM 637 N N . GLU A 1 85 ? 26.94560 0.61567 -5.23716 1.000 28.56892 85 GLU A N 1
ATOM 638 C CA . GLU A 1 85 ? 27.31763 -0.78663 -5.17038 1.000 29.78240 85 GLU A CA 1
ATOM 639 C C . GLU A 1 85 ? 26.65080 -1.44034 -3.96491 1.000 31.01212 85 GLU A C 1
ATOM 640 O O . GLU A 1 85 ? 26.40462 -0.80296 -2.93741 1.000 29.71326 85 GLU A O 1
ATOM 642 N N . GLY A 1 86 ? 26.32528 -2.71649 -4.11111 1.000 33.36773 86 GLY A N 1
ATOM 643 C CA . GLY A 1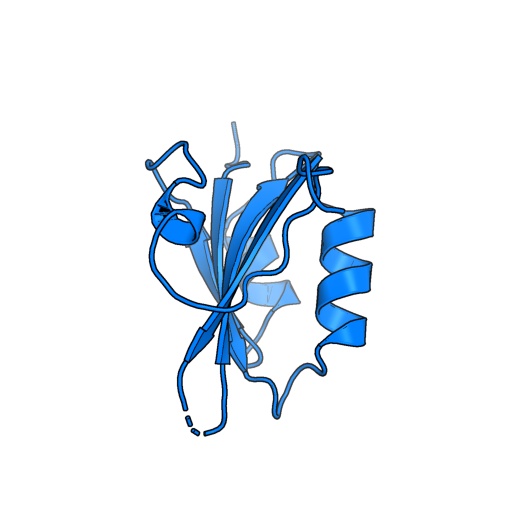 86 ? 25.69564 -3.44375 -3.02808 1.000 33.35079 86 GLY A CA 1
ATOM 644 C C . GLY A 1 86 ? 24.55803 -4.31904 -3.50185 1.000 32.78724 86 GLY A C 1
ATOM 645 O O . GLY A 1 86 ? 24.19180 -4.29265 -4.68040 1.000 33.99921 86 GLY A O 1
ATOM 646 N N . ASP A 1 87 ? 24.00263 -5.11177 -2.59638 1.000 31.43494 87 ASP A N 1
ATOM 647 C CA . ASP A 1 87 ? 22.87249 -5.98116 -2.89237 1.000 31.17134 87 ASP A CA 1
ATOM 648 C C . ASP A 1 87 ? 21.65772 -5.39130 -2.19044 1.000 28.74602 87 ASP A C 1
ATOM 649 O O . ASP A 1 87 ? 21.54336 -5.46877 -0.96153 1.000 30.54492 87 ASP A O 1
ATOM 654 N N . PHE A 1 88 ? 20.75650 -4.81040 -2.97136 1.000 23.04234 88 PHE A N 1
ATOM 655 C CA . PHE A 1 88 ? 19.56299 -4.14558 -2.47591 1.000 21.77693 88 PHE A CA 1
ATOM 656 C C . PHE A 1 88 ? 18.32983 -4.94314 -2.86956 1.000 21.58614 88 PHE A C 1
ATOM 657 O O . PHE A 1 88 ? 18.32039 -5.64348 -3.89033 1.000 22.80817 88 PHE A O 1
ATOM 665 N N . VAL A 1 89 ? 17.29191 -4.83765 -2.04751 1.000 19.47118 89 VAL A N 1
ATOM 666 C CA . VAL A 1 89 ? 15.99013 -5.42574 -2.33231 1.000 20.74406 89 VAL A CA 1
ATOM 667 C C . VAL A 1 89 ? 15.05596 -4.29822 -2.74069 1.000 21.75311 89 VAL A C 1
ATOM 668 O O . VAL A 1 89 ? 14.88394 -3.33170 -1.99001 1.000 22.14305 89 VAL A O 1
ATOM 672 N N . CYS A 1 90 ? 14.46858 -4.40207 -3.92821 1.000 21.59338 90 CYS A N 1
ATOM 673 C CA . CYS A 1 90 ? 13.57764 -3.38311 -4.46186 1.000 21.28522 90 CYS A CA 1
ATOM 674 C C . CYS A 1 90 ? 12.20535 -3.98512 -4.70872 1.000 22.46997 90 CYS A C 1
ATOM 675 O O . CYS A 1 90 ? 12.08470 -5.15025 -5.09484 1.000 24.26806 90 CYS A O 1
ATOM 678 N N . SER A 1 91 ? 11.16954 -3.16519 -4.54287 1.000 22.11036 91 SER A N 1
ATOM 679 C CA . SER A 1 91 ? 9.80336 -3.63375 -4.75941 1.000 22.97995 91 SER A CA 1
ATOM 680 C C . SER A 1 91 ? 9.45802 -3.79000 -6.23546 1.000 25.10816 91 SER A C 1
ATOM 681 O O . SER A 1 91 ? 8.52883 -4.53716 -6.56402 1.000 28.11377 91 SER A O 1
ATOM 684 N N . TRP A 1 92 ? 10.17900 -3.11168 -7.12096 1.000 22.89872 92 TRP A N 1
ATOM 685 C CA . TRP A 1 92 ? 9.91795 -3.14984 -8.54816 1.000 22.55954 92 TRP A CA 1
ATOM 686 C C . TRP A 1 92 ? 10.89339 -4.09720 -9.23417 1.000 22.88632 92 TRP A C 1
ATOM 687 O O . TRP A 1 92 ? 11.85788 -4.58157 -8.64125 1.000 25.00937 92 TRP A O 1
ATOM 698 N N . ILE A 1 93 ? 10.63856 -4.34326 -10.51326 1.000 22.49039 93 ILE A N 1
ATOM 699 C CA . ILE A 1 93 ? 11.40883 -5.30232 -11.29700 1.000 22.25571 93 ILE A CA 1
ATOM 700 C C . ILE A 1 93 ? 12.45846 -4.54909 -12.10481 1.000 21.83282 93 ILE A C 1
ATOM 701 O O . ILE A 1 93 ? 12.13973 -3.57843 -12.80391 1.000 23.86407 93 ILE A O 1
ATOM 706 N N . LY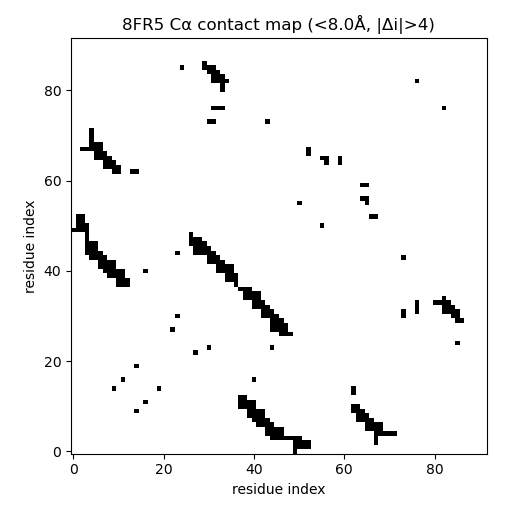S A 1 94 ? 13.71184 -4.97979 -11.99373 1.000 21.37864 94 LYS A N 1
ATOM 707 C CA . LYS A 1 94 ? 14.81598 -4.43135 -12.76775 1.000 21.10365 94 LYS A CA 1
ATOM 708 C C . LYS A 1 94 ? 15.11053 -5.30627 -13.98217 1.000 20.40973 94 LYS A C 1
ATOM 709 O O . LYS A 1 94 ? 14.66818 -6.45801 -14.07694 1.000 20.75351 94 LYS A O 1
ATOM 715 N N . VAL A 1 95 ? 15.87565 -4.73954 -14.92239 1.000 21.13668 95 VAL A N 1
ATOM 716 C CA . VAL A 1 95 ? 16.17368 -5.45954 -16.16276 1.000 22.08847 95 VAL A CA 1
ATOM 717 C C . VAL A 1 95 ? 16.72381 -6.86582 -15.92211 1.000 23.00574 95 VAL A C 1
ATOM 718 O O . VAL A 1 95 ? 16.24955 -7.80717 -16.57183 1.000 24.30656 95 VAL A O 1
ATOM 722 N N . PRO A 1 96 ? 17.70933 -7.08109 -15.04476 1.000 23.02625 96 PRO A N 1
ATOM 723 C CA . PRO A 1 96 ? 18.23402 -8.44349 -14.87267 1.000 24.35613 96 PRO A CA 1
ATOM 724 C C . PRO A 1 96 ? 17.40420 -9.33520 -13.96210 1.000 26.21211 96 PRO A C 1
ATOM 725 O O . PRO A 1 96 ? 17.78164 -10.49288 -13.75661 1.000 28.61924 96 PRO A O 1
ATOM 729 N N . ASP A 1 97 ? 16.30136 -8.84661 -13.40629 1.000 26.33149 97 ASP A N 1
ATOM 730 C CA . ASP A 1 97 ? 15.49294 -9.66158 -12.50128 1.000 28.27948 97 ASP A CA 1
ATOM 731 C C . ASP A 1 97 ? 14.74885 -10.76671 -13.24206 1.000 31.77882 97 ASP A C 1
ATOM 732 O O . ASP A 1 97 ? 14.37602 -10.60609 -14.40899 1.000 35.72911 97 ASP A O 1
#

Foldseek 3Di:
DAFQKKKKKFQCVLAPPVNVVVVQVVFFPWKKWFWDPPIIITMIGGTPDRDHPVRVCVVCPVRMDMDHDPDDDDCVVVDDHDMDIPDDDPVD

Radius of gyration: 12.64 Å; Cα contacts (8 Å, |Δi|>4): 157; chains: 1; bounding box: 29×27×36 Å

Secondary structure (DSSP, 8-state):
----EEEEEEETTTS-HHHHHHHHHHHEEEEEEEEE---EEEEEEEESS---HHHHHHHHGGGEEEEE-S----GGGGSSS--EESSPPTT-